Protein AF-A0A0G2FMQ7-F1 (afdb_monomer)

Foldseek 3Di:
DDDDDDPDDPPPDDPPPDDFFKFKWFFQDWAFADDPPPFGWIWTDTNVPFTAIGTDDPDDGGAIWIWGFAQKWAFVVLFVDDPVCQVQWDDDPNTTTHGQHFDQDRNDTHGTDIDHCVRPVVLVVQLVVLCVVVNPPVSSVVRRPDHCCVVSVIDGHDDPPPPPDD

Sequence (166 aa):
MASPQNNQSSLVVAPALERKLVTLRQITQIRRPCRLRFKRMVVVTVADRWDVVIKKREYKVGDHVLFFEVDSFIPATAVKLGRDMRGLLDELDGERGYRVRSRLVCKNESQGYVMAIEDFPYVRHIVDIMKEEYGPEEGLRVASMMAFEGVIGVKKWEAPNGSNTA

pLDDT: mean 84.69, std 17.12, range [36.44, 98.31]

Nearest PDB structures (foldseek):
  6vt8-assembly1_A  TM=7.811E-01  e=1.139E-09  Naegleria gruberi
  6vt6-assembly1_A  TM=7.834E-01  e=2.114E-09  Naegleria gruberi
  6vte-assembly1_A  TM=7.626E-01  e=1.348E-09  Naegleria gruberi
  6vt1-assembly4_D  TM=7.904E-01  e=2.961E-09  Naegleria gruberi
  8s4s-assembly1_A  TM=3.353E-01  e=1.098E+00  Enterococcus faecalis

Solvent-accessible surface area (backbone atoms only — not comparable to full-atom values): 9789 Å² total; per-residue (Å²): 142,79,84,83,82,82,79,78,77,78,75,79,74,71,78,71,80,73,82,69,44,22,30,48,38,36,27,67,38,75,47,82,46,54,73,59,89,90,44,60,33,27,30,36,26,38,68,84,73,34,40,27,68,38,71,67,66,92,79,54,68,70,40,67,26,38,36,32,35,59,37,25,26,40,40,54,85,65,45,93,72,55,78,84,51,68,83,59,50,45,76,58,96,92,39,56,18,41,64,31,50,73,43,77,58,79,91,35,68,20,50,26,46,78,43,61,44,83,82,35,66,69,60,41,50,52,41,51,51,33,22,69,76,60,34,70,68,54,6,51,53,55,43,39,71,44,68,44,23,80,81,59,60,44,42,80,58,71,78,77,78,72,77,87,74,128

Organism: NCBI:txid1214573

Radius of gyration: 20.38 Å; Cα contacts (8 Å, |Δi|>4): 279; chains: 1; bounding box: 50×83×36 Å

Secondary structure (DSSP, 8-state):
--PPP--------PPP-PPPSEEEEEEEEEE---EETTEEEEEEEETTTEEEEEE--S--TT-EEEEEPTTEEEETTTS---GGGGGG-EEETTEEEEEP--EEETTEEE-SEEEEGGG-HHHHHHHHHHHHHH-HHHHHHHHHTS--HHHHT-EE----------

Structure (mmCIF, N/CA/C/O backbone):
data_AF-A0A0G2FMQ7-F1
#
_entry.id   AF-A0A0G2FMQ7-F1
#
loop_
_atom_site.group_PDB
_atom_site.id
_atom_site.type_symbol
_atom_site.label_atom_id
_atom_site.label_alt_id
_atom_site.label_comp_id
_atom_site.label_asym_id
_atom_site.label_entity_id
_atom_site.label_seq_id
_atom_site.pdbx_PDB_ins_code
_atom_site.Cartn_x
_atom_site.Cartn_y
_atom_site.Cartn_z
_atom_site.occupancy
_atom_site.B_iso_or_equiv
_atom_site.auth_seq_id
_atom_site.auth_comp_id
_atom_site.auth_asym_id
_atom_site.auth_atom_id
_atom_site.pdbx_PDB_model_num
ATOM 1 N N . MET A 1 1 ? 18.425 -63.963 8.169 1.00 44.31 1 MET A N 1
ATOM 2 C CA . MET A 1 1 ? 18.901 -62.566 8.209 1.00 44.31 1 MET A CA 1
ATOM 3 C C . MET A 1 1 ? 18.270 -61.830 7.040 1.00 44.31 1 MET A C 1
ATOM 5 O O . MET A 1 1 ? 18.671 -62.062 5.911 1.00 44.31 1 MET A O 1
ATOM 9 N N . ALA A 1 2 ? 17.240 -61.031 7.299 1.00 45.62 2 ALA A N 1
ATOM 10 C CA . ALA A 1 2 ? 16.650 -60.119 6.325 1.00 45.62 2 ALA A CA 1
ATOM 11 C C . ALA A 1 2 ? 16.354 -58.819 7.076 1.00 45.62 2 ALA A C 1
ATOM 13 O O . ALA A 1 2 ? 15.626 -58.827 8.068 1.00 45.62 2 ALA A O 1
ATOM 14 N N . SER A 1 3 ? 17.031 -57.750 6.670 1.00 44.84 3 SER A N 1
ATOM 15 C CA . SER A 1 3 ? 16.948 -56.422 7.271 1.00 44.84 3 SER A CA 1
ATOM 16 C C . SER A 1 3 ? 15.559 -55.809 7.051 1.00 44.84 3 SER A C 1
ATOM 18 O O . SER A 1 3 ? 15.010 -55.959 5.958 1.00 44.84 3 SER A O 1
ATOM 20 N N . PRO A 1 4 ? 14.984 -55.094 8.032 1.00 48.81 4 PRO A N 1
ATOM 21 C CA . PRO A 1 4 ? 13.721 -54.398 7.835 1.00 48.81 4 PRO A CA 1
ATOM 22 C C . PRO A 1 4 ? 13.924 -53.173 6.933 1.00 48.81 4 PRO A C 1
ATOM 24 O O . PRO A 1 4 ? 14.806 -52.344 7.168 1.00 48.81 4 PRO A O 1
ATOM 27 N N . GLN A 1 5 ? 13.101 -53.068 5.888 1.00 43.03 5 GLN A N 1
ATOM 28 C CA . GLN A 1 5 ? 13.034 -51.893 5.027 1.00 43.03 5 GLN A CA 1
ATOM 29 C C . GLN A 1 5 ? 12.465 -50.711 5.818 1.00 43.03 5 GLN A C 1
ATOM 31 O O . GLN A 1 5 ? 11.347 -50.750 6.329 1.00 43.03 5 GLN A O 1
ATOM 36 N N . ASN A 1 6 ? 13.282 -49.668 5.922 1.00 45.09 6 ASN A N 1
ATOM 37 C CA . ASN A 1 6 ? 12.975 -48.400 6.560 1.00 45.09 6 ASN A CA 1
ATOM 38 C C . ASN A 1 6 ? 12.010 -47.612 5.656 1.00 45.09 6 ASN A C 1
ATOM 40 O O . ASN A 1 6 ? 12.420 -47.051 4.640 1.00 45.09 6 ASN A O 1
ATOM 44 N N . ASN A 1 7 ? 10.721 -47.627 5.998 1.00 42.56 7 ASN A N 1
ATOM 45 C CA . ASN A 1 7 ? 9.681 -46.857 5.325 1.00 42.56 7 ASN A CA 1
ATOM 46 C C . ASN A 1 7 ? 9.816 -45.391 5.764 1.00 42.56 7 ASN A C 1
ATOM 48 O O . ASN A 1 7 ? 9.384 -45.023 6.856 1.00 42.56 7 ASN A O 1
ATOM 52 N N . GLN A 1 8 ? 10.496 -44.574 4.957 1.00 45.28 8 GLN A N 1
ATOM 53 C CA . GLN A 1 8 ? 10.667 -43.152 5.240 1.00 45.28 8 GLN A CA 1
ATOM 54 C C . GLN A 1 8 ? 9.323 -42.435 5.115 1.00 45.28 8 GLN A C 1
ATOM 56 O O . GLN A 1 8 ? 8.809 -42.198 4.025 1.00 45.28 8 GLN A O 1
ATOM 61 N N . SER A 1 9 ? 8.785 -42.080 6.276 1.00 45.97 9 SER A N 1
ATOM 62 C CA . SER A 1 9 ? 7.693 -41.143 6.474 1.00 45.97 9 SER A CA 1
ATOM 63 C C . SER A 1 9 ? 7.954 -39.848 5.701 1.00 45.97 9 SER A C 1
ATOM 65 O O . SER A 1 9 ? 8.807 -39.046 6.082 1.00 45.97 9 SER A O 1
ATOM 67 N N . SER A 1 10 ? 7.203 -39.622 4.625 1.00 44.69 10 SER A N 1
ATOM 68 C CA . SER A 1 10 ? 7.109 -38.317 3.980 1.00 44.69 10 SER A CA 1
ATOM 69 C C . SER A 1 10 ? 6.433 -37.355 4.955 1.00 44.69 10 SER A C 1
ATOM 71 O O . SER A 1 10 ? 5.210 -37.360 5.110 1.00 44.69 10 SER A O 1
ATOM 73 N N . LEU A 1 11 ? 7.235 -36.562 5.662 1.00 45.03 11 LEU A N 1
ATOM 74 C CA . LEU A 1 11 ? 6.738 -35.450 6.458 1.00 45.03 11 LEU A CA 1
ATOM 75 C C . LEU A 1 11 ? 6.097 -34.448 5.498 1.00 45.03 11 LEU A C 1
ATOM 77 O O . LEU A 1 11 ? 6.781 -33.776 4.728 1.00 45.03 11 LEU A O 1
ATOM 81 N N . VAL A 1 12 ? 4.769 -34.380 5.534 1.00 46.12 12 VAL A N 1
ATOM 82 C CA . VAL A 1 12 ? 4.000 -33.301 4.923 1.00 46.12 12 VAL A CA 1
ATOM 83 C C . VAL A 1 12 ? 4.406 -32.033 5.666 1.00 46.12 12 VAL A C 1
ATOM 85 O O . VAL A 1 12 ? 3.993 -31.804 6.802 1.00 46.12 12 VAL A O 1
ATOM 88 N N . VAL A 1 13 ? 5.304 -31.254 5.066 1.00 50.09 13 VAL A N 1
ATOM 89 C CA . VAL A 1 13 ? 5.670 -29.930 5.565 1.00 50.09 13 VAL A CA 1
ATOM 90 C C . VAL A 1 13 ? 4.385 -29.111 5.534 1.00 50.09 13 VAL A C 1
ATOM 92 O O . VAL A 1 13 ? 3.842 -28.858 4.459 1.00 50.09 13 VAL A O 1
ATOM 95 N N . ALA A 1 14 ? 3.850 -28.764 6.708 1.00 46.19 14 ALA A N 1
ATOM 96 C CA . ALA A 1 14 ? 2.749 -27.814 6.816 1.00 46.19 14 ALA A CA 1
ATOM 97 C C . ALA A 1 14 ? 3.097 -26.588 5.956 1.00 46.19 14 ALA A C 1
ATOM 99 O O . ALA A 1 14 ? 4.253 -26.156 6.022 1.00 46.19 14 ALA A O 1
ATOM 100 N N . PRO A 1 15 ? 2.175 -26.051 5.134 1.00 50.03 15 PRO A N 1
ATOM 101 C CA . PRO A 1 15 ? 2.504 -24.924 4.276 1.00 50.03 15 PRO A CA 1
ATOM 102 C C . PRO A 1 15 ? 3.060 -23.820 5.170 1.00 50.03 15 PRO A C 1
ATOM 104 O O . PRO A 1 15 ? 2.387 -23.360 6.096 1.00 50.03 15 PRO A O 1
ATOM 107 N N . ALA A 1 16 ? 4.326 -23.464 4.944 1.00 53.09 16 ALA A N 1
ATOM 108 C CA . ALA A 1 16 ? 4.919 -22.294 5.560 1.00 53.09 16 ALA A CA 1
ATOM 109 C C . ALA A 1 16 ? 3.946 -21.150 5.291 1.00 53.09 16 ALA A C 1
ATOM 111 O O . ALA A 1 16 ? 3.594 -20.931 4.136 1.00 53.09 16 ALA A O 1
ATOM 112 N N . LEU A 1 17 ? 3.436 -20.520 6.350 1.00 65.00 17 LEU A N 1
ATOM 113 C CA . LEU A 1 17 ? 2.384 -19.515 6.264 1.00 65.00 17 LEU A CA 1
ATOM 114 C C . LEU A 1 17 ? 2.804 -18.474 5.218 1.00 65.00 17 LEU A C 1
ATOM 116 O O . LEU A 1 17 ? 3.733 -17.702 5.463 1.00 65.00 17 LEU A O 1
ATOM 120 N N . GLU A 1 18 ? 2.214 -18.545 4.020 1.00 79.38 18 GLU A N 1
ATOM 121 C CA . GLU A 1 18 ? 2.714 -17.789 2.875 1.00 79.38 18 GLU A CA 1
ATOM 122 C C . GLU A 1 18 ? 2.670 -16.295 3.203 1.00 79.38 18 GLU A C 1
ATOM 124 O 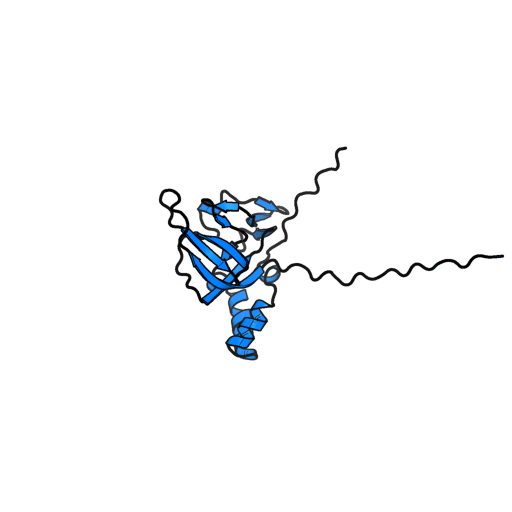O . GLU A 1 18 ? 1.722 -15.786 3.815 1.00 79.38 18 GLU A O 1
ATOM 129 N N . ARG A 1 19 ? 3.748 -15.587 2.855 1.00 89.88 19 ARG A N 1
ATOM 130 C CA . ARG A 1 19 ? 3.879 -14.160 3.149 1.00 89.88 19 ARG A CA 1
ATOM 131 C C . ARG A 1 19 ? 2.799 -13.385 2.397 1.00 89.88 19 ARG A C 1
ATOM 133 O O . ARG A 1 19 ? 2.767 -13.426 1.171 1.00 89.88 19 ARG A O 1
ATOM 140 N N . LYS A 1 20 ? 1.991 -12.622 3.136 1.00 95.31 20 LYS A N 1
ATOM 141 C CA . LYS A 1 20 ? 0.932 -11.769 2.581 1.00 95.31 20 LYS A CA 1
ATOM 142 C C . LYS A 1 20 ? 1.538 -10.545 1.914 1.00 95.31 20 LYS A C 1
ATOM 144 O O . LYS A 1 20 ? 2.181 -9.739 2.584 1.00 95.31 20 LYS A O 1
ATOM 149 N N . LEU A 1 21 ? 1.334 -10.402 0.611 1.00 96.69 21 LEU A N 1
ATOM 150 C CA . LEU A 1 21 ? 1.929 -9.305 -0.157 1.00 96.69 21 LEU A CA 1
ATOM 151 C C . LEU A 1 21 ? 1.163 -7.997 0.009 1.00 96.69 21 LEU A C 1
ATOM 153 O O . LEU A 1 21 ? 1.781 -6.931 0.002 1.00 96.69 21 LEU A O 1
ATOM 157 N N . VAL A 1 22 ? -0.163 -8.064 0.159 1.00 97.50 22 VAL A N 1
ATOM 158 C CA . VAL A 1 22 ? -1.001 -6.873 0.299 1.00 97.50 22 VAL A CA 1
ATOM 159 C C . VAL A 1 22 ? -1.886 -6.986 1.524 1.00 97.50 22 VAL A C 1
ATOM 161 O O . VAL A 1 22 ? -2.742 -7.862 1.621 1.00 97.50 22 VAL A O 1
ATOM 164 N N . THR A 1 23 ? -1.704 -6.059 2.460 1.00 97.81 23 THR A N 1
ATOM 165 C CA . THR A 1 23 ? -2.447 -6.041 3.726 1.00 97.81 23 THR A CA 1
ATOM 166 C C . THR A 1 23 ? -2.967 -4.649 4.046 1.00 97.81 23 THR A C 1
ATOM 168 O O . THR A 1 23 ? -2.392 -3.639 3.634 1.00 97.81 23 THR A O 1
ATOM 171 N N . LEU A 1 24 ? -4.061 -4.593 4.804 1.00 97.94 24 LEU A N 1
ATOM 172 C CA . LEU A 1 24 ? -4.551 -3.354 5.393 1.00 97.94 24 LEU A CA 1
ATOM 173 C C . LEU A 1 24 ? -3.678 -3.003 6.604 1.00 97.94 24 LEU A C 1
ATOM 175 O O . LEU A 1 24 ? -3.473 -3.838 7.486 1.00 97.94 24 LEU A O 1
ATOM 179 N N . ARG A 1 25 ? -3.126 -1.787 6.638 1.00 97.88 25 ARG A N 1
ATOM 180 C CA . ARG A 1 25 ? -2.222 -1.334 7.705 1.00 97.88 25 ARG A CA 1
ATOM 181 C C . ARG A 1 25 ? -2.466 0.121 8.066 1.00 97.88 25 ARG A C 1
ATOM 183 O O . ARG A 1 25 ? -2.840 0.921 7.216 1.00 97.88 25 ARG A O 1
ATOM 190 N N . GLN A 1 26 ? -2.188 0.470 9.315 1.00 97.19 26 GLN A N 1
ATOM 191 C CA . GLN A 1 26 ? -2.312 1.837 9.804 1.00 97.19 26 GLN A CA 1
ATOM 192 C C . GLN A 1 26 ? -1.022 2.637 9.584 1.00 97.19 26 GLN A C 1
ATOM 194 O O . GLN A 1 26 ? 0.082 2.123 9.785 1.00 97.19 26 GLN A O 1
ATOM 199 N N . ILE A 1 27 ? -1.161 3.912 9.220 1.00 97.62 27 ILE A N 1
ATOM 200 C CA . ILE A 1 27 ? -0.073 4.890 9.283 1.00 97.62 27 ILE A CA 1
ATOM 201 C C . ILE A 1 27 ? 0.095 5.328 10.735 1.00 97.62 27 ILE A C 1
ATOM 203 O O . ILE A 1 27 ? -0.775 5.993 11.295 1.00 97.62 27 ILE A O 1
ATOM 207 N N . THR A 1 28 ? 1.233 5.002 11.334 1.00 97.94 28 THR A N 1
ATOM 208 C CA . THR A 1 28 ? 1.517 5.309 12.742 1.00 97.94 28 THR A CA 1
ATOM 209 C C . THR A 1 28 ? 2.329 6.588 12.902 1.00 97.94 28 THR A C 1
ATOM 211 O O . THR A 1 28 ? 2.220 7.285 13.908 1.00 97.94 28 THR A O 1
ATOM 214 N N . GLN A 1 29 ? 3.086 6.972 11.871 1.00 96.56 29 GLN A N 1
ATOM 215 C CA . GLN A 1 29 ? 3.832 8.223 11.874 1.00 96.56 29 GLN A CA 1
ATOM 216 C C . GLN A 1 29 ? 3.912 8.831 10.476 1.00 96.56 29 GLN A C 1
ATOM 218 O O . GLN A 1 29 ? 4.068 8.130 9.480 1.00 96.56 29 GLN A O 1
ATOM 223 N N . ILE A 1 30 ? 3.865 10.162 10.400 1.00 94.69 30 ILE A N 1
ATOM 224 C CA . ILE A 1 30 ? 4.201 10.905 9.183 1.00 94.69 30 ILE A CA 1
ATOM 225 C C . ILE A 1 30 ? 5.339 11.859 9.510 1.00 94.69 30 ILE A C 1
ATOM 227 O O . ILE A 1 30 ? 5.171 12.843 10.232 1.00 94.69 30 ILE A O 1
ATOM 231 N N . ARG A 1 31 ? 6.511 11.577 8.951 1.00 90.69 31 ARG A N 1
ATOM 232 C CA . ARG A 1 31 ? 7.677 12.454 9.020 1.00 90.69 31 ARG A CA 1
ATOM 233 C C . ARG A 1 31 ? 7.794 13.217 7.709 1.00 90.69 31 ARG A C 1
ATOM 235 O O . ARG A 1 31 ? 7.342 12.774 6.654 1.00 90.69 31 ARG A O 1
ATOM 242 N N . ARG A 1 32 ? 8.405 14.398 7.759 1.00 76.69 32 ARG A N 1
ATOM 243 C CA . ARG A 1 32 ? 8.800 15.137 6.553 1.00 76.69 32 ARG A CA 1
ATOM 244 C C . ARG A 1 32 ? 10.225 14.713 6.166 1.00 76.69 32 ARG A C 1
ATOM 246 O O . ARG A 1 32 ? 11.158 15.182 6.805 1.00 76.69 32 ARG A O 1
ATOM 253 N N . PRO A 1 33 ? 10.442 13.887 5.137 1.00 71.00 33 PRO A N 1
ATOM 254 C CA . PRO A 1 33 ? 11.708 13.699 4.491 1.00 71.00 33 PRO A CA 1
ATOM 255 C C . PRO A 1 33 ? 11.797 14.666 3.301 1.00 71.00 33 PRO A C 1
ATOM 257 O O . PRO A 1 33 ? 10.809 15.090 2.703 1.00 71.00 33 PRO A O 1
ATOM 260 N N . CYS A 1 34 ? 13.028 14.985 2.950 1.00 59.75 34 CYS A N 1
ATOM 261 C CA . CYS A 1 34 ? 13.480 15.364 1.622 1.00 59.75 34 CYS A CA 1
ATOM 262 C C . CYS A 1 34 ? 12.555 16.119 0.652 1.00 59.75 34 CYS A C 1
ATOM 264 O O . CYS A 1 34 ? 11.594 15.605 0.073 1.00 59.75 34 CYS A O 1
ATOM 266 N N . ARG A 1 35 ? 13.031 17.304 0.275 1.00 65.06 35 ARG A N 1
ATOM 267 C CA . ARG A 1 35 ? 12.682 17.929 -1.000 1.00 65.06 35 ARG A CA 1
ATOM 268 C C . ARG A 1 35 ? 13.564 17.333 -2.097 1.00 65.06 35 ARG A C 1
ATOM 270 O O . ARG A 1 35 ? 14.765 17.586 -2.111 1.00 65.06 35 ARG A O 1
ATOM 277 N N . LEU A 1 36 ? 12.978 16.576 -3.026 1.00 66.00 36 LEU A N 1
ATOM 278 C CA . LEU A 1 36 ? 13.672 16.182 -4.253 1.00 66.00 36 LEU A CA 1
ATOM 279 C C . LEU A 1 36 ? 13.304 17.185 -5.349 1.00 66.00 36 LEU A C 1
ATOM 281 O O . LEU A 1 36 ? 12.195 17.146 -5.889 1.00 66.00 36 LEU A O 1
ATOM 285 N N . ARG A 1 37 ? 14.224 18.105 -5.663 1.00 72.00 37 ARG A N 1
ATOM 286 C CA . ARG A 1 37 ? 13.981 19.237 -6.578 1.00 72.00 37 ARG A CA 1
ATOM 287 C C . ARG A 1 37 ? 1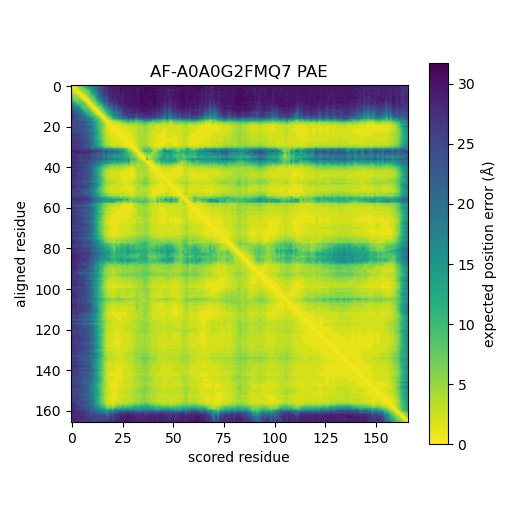2.705 20.013 -6.194 1.00 72.00 37 ARG A C 1
ATOM 289 O O . ARG A 1 37 ? 12.683 20.687 -5.170 1.00 72.00 37 ARG A O 1
ATOM 296 N N . PHE A 1 38 ? 11.641 19.869 -6.993 1.00 66.94 38 PHE A N 1
ATOM 297 C CA . PHE A 1 38 ? 10.337 20.530 -6.853 1.00 66.94 38 PHE A CA 1
ATOM 298 C C . PHE A 1 38 ? 9.239 19.618 -6.275 1.00 66.94 38 PHE A C 1
ATOM 300 O O . PHE A 1 38 ? 8.088 20.033 -6.154 1.00 66.94 38 PHE A O 1
ATOM 307 N N . LYS A 1 39 ? 9.556 18.363 -5.927 1.00 73.62 39 LYS A N 1
ATOM 308 C CA . LYS A 1 39 ? 8.584 17.405 -5.383 1.00 73.62 39 LYS A CA 1
ATOM 309 C C . LYS A 1 39 ? 8.619 17.438 -3.857 1.00 73.62 39 LYS A C 1
ATOM 311 O O . LYS A 1 39 ? 9.673 17.291 -3.238 1.00 73.62 39 LYS A O 1
ATOM 316 N N . ARG A 1 40 ? 7.446 17.621 -3.247 1.00 82.31 40 ARG A N 1
ATOM 317 C CA . ARG A 1 40 ? 7.251 17.504 -1.796 1.00 82.31 40 ARG A CA 1
ATOM 318 C C . ARG A 1 40 ? 6.939 16.047 -1.474 1.00 82.31 40 ARG A C 1
ATOM 320 O O . ARG A 1 40 ? 5.919 15.535 -1.936 1.00 82.31 40 ARG A O 1
ATOM 327 N N . MET A 1 41 ? 7.813 15.396 -0.718 1.00 88.38 41 MET A N 1
ATOM 328 C CA . MET A 1 41 ? 7.642 14.008 -0.290 1.00 88.38 41 MET A CA 1
ATOM 329 C C . MET A 1 41 ? 7.465 13.937 1.232 1.00 88.38 41 MET A C 1
ATOM 331 O O . MET A 1 41 ? 7.771 14.896 1.941 1.00 88.38 41 MET A O 1
ATOM 335 N N . VAL A 1 42 ? 6.878 12.838 1.702 1.00 91.69 42 VAL A N 1
ATOM 336 C CA . VAL A 1 42 ? 6.661 12.473 3.111 1.00 91.69 42 VAL A CA 1
ATOM 337 C C . VAL A 1 42 ? 7.118 11.025 3.333 1.00 91.69 42 VAL A C 1
ATOM 339 O O . VAL A 1 42 ? 7.048 10.225 2.404 1.00 91.69 42 VAL A O 1
ATOM 342 N N . VAL A 1 43 ? 7.640 10.707 4.518 1.00 93.38 43 VAL A N 1
ATOM 343 C CA . VAL A 1 43 ? 7.933 9.345 4.971 1.00 93.38 43 VAL A CA 1
ATOM 344 C C . VAL A 1 43 ? 6.726 9.026 5.821 1.00 93.38 43 VAL A C 1
ATOM 346 O O . VAL A 1 43 ? 6.444 9.746 6.783 1.00 93.38 43 VAL A O 1
ATOM 349 N N . VAL A 1 44 ? 6.007 7.985 5.443 1.00 95.19 44 VAL A N 1
ATOM 350 C CA . VAL A 1 44 ? 4.974 7.402 6.287 1.00 95.19 44 VAL A CA 1
ATOM 351 C C . VAL A 1 44 ? 5.541 6.132 6.898 1.00 95.19 44 VAL A C 1
ATOM 353 O O . VAL A 1 44 ? 6.122 5.319 6.183 1.00 95.19 44 VAL A O 1
ATOM 356 N N . THR A 1 45 ? 5.404 5.988 8.210 1.00 96.56 45 THR A N 1
ATOM 357 C CA . THR A 1 45 ? 5.675 4.728 8.899 1.00 96.56 45 THR A CA 1
ATOM 358 C C . THR A 1 45 ? 4.371 3.959 8.989 1.00 96.56 45 THR A C 1
ATOM 360 O O . THR A 1 45 ? 3.355 4.490 9.444 1.00 96.56 45 THR A O 1
ATOM 363 N N . VAL A 1 46 ? 4.406 2.723 8.510 1.00 96.88 46 VAL A N 1
ATOM 364 C CA . VAL A 1 46 ? 3.266 1.817 8.435 1.00 96.88 46 VAL A CA 1
ATOM 365 C C . VAL A 1 46 ? 3.448 0.717 9.473 1.00 96.88 46 VAL A C 1
ATOM 367 O O . VAL A 1 46 ? 4.476 0.034 9.483 1.00 96.88 46 VAL A O 1
ATOM 370 N N . ALA A 1 47 ? 2.440 0.551 10.334 1.00 94.12 47 ALA A N 1
ATOM 371 C CA . ALA A 1 47 ? 2.402 -0.440 11.411 1.00 94.12 47 ALA A CA 1
ATOM 372 C C . ALA A 1 47 ? 3.685 -0.479 12.270 1.00 94.12 47 ALA A C 1
ATOM 374 O O . ALA A 1 47 ? 4.144 -1.563 12.625 1.00 94.12 47 ALA A O 1
ATOM 375 N N . ASP A 1 48 ? 4.294 0.687 12.526 1.00 93.62 48 ASP A N 1
ATOM 376 C CA . ASP A 1 48 ? 5.550 0.855 13.284 1.00 93.62 48 ASP A CA 1
ATOM 377 C C . ASP A 1 48 ? 6.751 0.042 12.776 1.00 93.62 48 ASP A C 1
ATOM 379 O O . ASP A 1 48 ? 7.731 -0.152 13.493 1.00 93.62 48 ASP A O 1
ATOM 383 N N . ARG A 1 49 ? 6.690 -0.449 11.534 1.00 94.06 49 ARG A N 1
ATOM 384 C CA . ARG A 1 49 ? 7.692 -1.374 10.986 1.00 94.06 49 ARG A CA 1
ATOM 385 C C . ARG A 1 49 ? 8.323 -0.883 9.702 1.00 94.06 49 ARG A C 1
ATOM 387 O O . ARG A 1 49 ? 9.524 -1.042 9.524 1.00 94.06 49 ARG A O 1
ATOM 394 N N . TRP A 1 50 ? 7.522 -0.311 8.809 1.00 95.94 50 TRP A N 1
ATOM 395 C CA . TRP A 1 50 ? 7.958 -0.030 7.447 1.00 95.94 50 TRP A CA 1
ATOM 396 C C . TRP A 1 50 ? 7.909 1.458 7.156 1.00 95.94 50 TRP A C 1
ATOM 398 O O . TRP A 1 50 ? 6.846 2.074 7.231 1.00 95.94 50 TRP A O 1
ATOM 408 N N . ASP A 1 51 ? 9.048 2.022 6.771 1.00 95.31 51 ASP A N 1
ATOM 409 C CA . ASP A 1 51 ? 9.109 3.375 6.236 1.00 95.31 51 ASP A CA 1
ATOM 410 C C . ASP A 1 51 ? 8.862 3.356 4.728 1.00 95.31 51 ASP A C 1
ATOM 412 O O . ASP A 1 51 ? 9.510 2.626 3.977 1.00 95.31 51 ASP A O 1
ATOM 416 N N . VAL A 1 52 ? 7.930 4.191 4.271 1.00 94.38 52 VAL A N 1
ATOM 417 C CA . VAL A 1 52 ? 7.591 4.336 2.853 1.00 94.38 52 VAL A CA 1
ATOM 418 C C . VAL A 1 52 ? 7.651 5.805 2.467 1.00 94.38 52 VAL A C 1
ATOM 420 O O . VAL A 1 52 ? 6.963 6.654 3.039 1.00 94.38 52 VAL A O 1
ATOM 423 N N . VAL A 1 53 ? 8.465 6.125 1.461 1.00 92.00 53 VAL A N 1
ATOM 424 C CA . VAL A 1 53 ? 8.581 7.491 0.947 1.00 92.00 53 VAL A CA 1
ATOM 425 C C . VAL A 1 53 ? 7.558 7.706 -0.157 1.00 92.00 53 VAL A C 1
ATOM 427 O O . VAL A 1 53 ? 7.646 7.135 -1.244 1.00 92.00 53 VAL A O 1
ATOM 430 N N . ILE A 1 54 ? 6.602 8.593 0.094 1.00 88.56 54 ILE A N 1
ATOM 431 C CA . ILE A 1 54 ? 5.526 8.915 -0.841 1.00 88.56 54 ILE A CA 1
ATOM 432 C C . ILE A 1 54 ? 5.528 10.392 -1.208 1.00 88.56 54 ILE A C 1
ATOM 434 O O . ILE A 1 54 ? 6.050 11.250 -0.495 1.00 88.56 54 ILE A O 1
ATOM 438 N N . LYS A 1 55 ? 4.901 10.728 -2.337 1.00 86.06 55 LYS A N 1
ATOM 439 C CA . LYS A 1 55 ? 4.538 12.124 -2.606 1.00 86.06 55 LYS A CA 1
ATOM 440 C C . LYS A 1 55 ? 3.601 12.608 -1.507 1.00 86.06 55 LYS A C 1
ATOM 442 O O . LYS A 1 55 ? 2.743 11.846 -1.068 1.00 86.06 55 LYS A O 1
ATOM 447 N N . LYS A 1 56 ? 3.734 13.876 -1.109 1.00 79.19 56 LYS A N 1
ATOM 448 C CA . LYS A 1 56 ? 2.814 14.483 -0.149 1.00 79.19 56 LYS A CA 1
ATOM 449 C C . LYS A 1 56 ? 1.379 14.305 -0.663 1.00 79.19 56 LYS A C 1
ATOM 451 O O . LYS A 1 56 ? 1.034 14.825 -1.722 1.00 79.19 56 LYS A O 1
ATOM 456 N N . ARG A 1 57 ? 0.598 13.541 0.092 1.00 75.50 57 ARG A N 1
ATOM 457 C CA . ARG A 1 57 ? -0.836 13.291 -0.075 1.00 75.50 57 ARG A CA 1
ATOM 458 C C . ARG A 1 57 ? -1.563 13.777 1.181 1.00 75.50 57 ARG A C 1
ATOM 460 O O . ARG A 1 57 ? -0.920 14.268 2.108 1.00 75.50 57 ARG A O 1
ATOM 467 N N . GLU A 1 58 ? -2.881 13.644 1.194 1.00 79.69 58 GLU A N 1
ATOM 468 C CA . GLU A 1 58 ? -3.750 14.027 2.313 1.00 79.69 58 GLU A CA 1
ATOM 469 C C . GLU A 1 58 ? -3.866 12.944 3.401 1.00 79.69 58 GLU A C 1
ATOM 471 O O . GLU A 1 58 ? -4.818 12.960 4.171 1.00 79.69 58 GLU A O 1
ATOM 476 N N . TYR A 1 59 ? -2.897 12.025 3.495 1.00 91.38 59 TYR A N 1
ATOM 477 C CA . TYR A 1 59 ? -2.867 11.046 4.582 1.00 91.38 59 TYR A CA 1
ATOM 478 C C . TYR A 1 59 ? -2.577 11.706 5.932 1.00 91.38 59 TYR A C 1
ATOM 480 O O . TYR A 1 59 ? -1.806 12.672 6.025 1.00 91.38 59 TYR A O 1
ATOM 488 N N . LYS A 1 60 ? -3.143 11.122 6.982 1.00 94.25 60 LYS A N 1
ATOM 489 C CA . LYS A 1 60 ? -2.975 11.492 8.384 1.00 94.25 60 LYS A CA 1
ATOM 490 C C . LYS A 1 60 ? -2.499 10.283 9.189 1.00 94.25 60 LYS A C 1
ATOM 492 O O . LYS A 1 60 ? -2.655 9.133 8.787 1.00 94.25 60 LYS A O 1
ATOM 497 N N . VAL A 1 61 ? -1.883 10.559 10.336 1.00 96.12 61 VAL A N 1
ATOM 498 C CA . VAL A 1 61 ? -1.612 9.508 11.325 1.00 96.12 61 VAL A CA 1
ATOM 499 C C . VAL A 1 61 ? -2.952 8.934 11.778 1.00 96.12 61 VAL A C 1
ATOM 501 O O . VAL A 1 61 ? -3.874 9.693 12.066 1.00 96.12 61 VAL A O 1
ATOM 504 N N . GLY A 1 62 ? -3.046 7.610 11.819 1.00 96.06 62 GLY A N 1
ATOM 505 C CA . GLY A 1 62 ? -4.266 6.879 12.136 1.00 96.06 62 GLY A CA 1
ATOM 506 C C . GLY A 1 62 ? -5.009 6.332 10.915 1.00 96.06 62 GLY A C 1
ATOM 507 O O . GLY A 1 62 ? -5.791 5.391 11.072 1.00 96.06 62 GLY A O 1
ATOM 508 N N . ASP A 1 63 ? -4.736 6.852 9.713 1.00 95.94 63 ASP A N 1
ATOM 509 C CA . ASP A 1 63 ? -5.363 6.372 8.480 1.00 95.94 63 ASP A CA 1
ATOM 510 C C . ASP A 1 63 ? -4.966 4.920 8.196 1.00 95.94 63 ASP A C 1
ATOM 512 O O . ASP A 1 63 ? -3.805 4.531 8.359 1.00 95.94 63 ASP A O 1
ATOM 516 N N . HIS A 1 64 ? -5.929 4.129 7.724 1.00 96.50 64 HIS A N 1
ATOM 517 C CA . HIS A 1 64 ? -5.667 2.795 7.197 1.00 96.50 64 HIS A CA 1
ATOM 518 C C . HIS A 1 64 ? -5.409 2.880 5.692 1.00 96.50 64 HIS A C 1
ATOM 520 O O . HIS A 1 64 ? -6.118 3.563 4.956 1.00 96.50 64 HIS A O 1
ATOM 526 N N . VAL A 1 65 ? -4.382 2.175 5.234 1.00 96.62 65 VAL A N 1
ATOM 527 C CA . VAL A 1 65 ? -3.944 2.128 3.839 1.00 96.62 65 VAL A CA 1
ATOM 528 C C . VAL A 1 65 ? -3.705 0.689 3.418 1.00 96.62 65 VAL A C 1
ATOM 530 O O . VAL A 1 65 ? -3.431 -0.180 4.250 1.00 96.62 65 VAL A O 1
ATOM 533 N N . LEU A 1 66 ? -3.754 0.440 2.112 1.00 96.75 66 LEU A N 1
ATOM 534 C CA . LEU A 1 66 ? -3.223 -0.802 1.569 1.00 96.75 66 LEU A CA 1
ATOM 535 C C . LEU A 1 66 ? -1.710 -0.688 1.469 1.00 96.75 66 LEU A C 1
ATOM 537 O O . LEU A 1 66 ? -1.184 0.181 0.767 1.00 96.75 66 LEU A O 1
ATOM 541 N N . PHE A 1 67 ? -1.029 -1.569 2.190 1.00 97.62 67 PHE A N 1
ATOM 542 C CA . PHE A 1 67 ? 0.414 -1.709 2.176 1.00 97.62 67 PHE A CA 1
ATOM 543 C C . PHE A 1 67 ? 0.803 -2.899 1.307 1.00 97.62 67 PHE A C 1
ATOM 545 O O . PHE A 1 67 ? 0.363 -4.023 1.547 1.00 97.62 67 PHE A O 1
ATOM 552 N N . PHE A 1 68 ? 1.635 -2.624 0.309 1.00 97.06 68 PHE A N 1
ATOM 553 C CA . PHE A 1 68 ? 2.210 -3.601 -0.601 1.00 97.06 68 PHE A CA 1
ATOM 554 C C . PHE A 1 68 ? 3.649 -3.852 -0.162 1.00 97.06 68 PHE A C 1
ATOM 556 O O . PHE A 1 68 ? 4.475 -2.932 -0.185 1.00 97.06 68 PHE A O 1
ATOM 563 N N . GLU A 1 69 ? 3.952 -5.081 0.234 1.00 97.00 69 GLU A N 1
ATOM 564 C CA . GLU A 1 69 ? 5.294 -5.462 0.656 1.00 97.00 69 GLU A CA 1
ATOM 565 C C . GLU A 1 69 ? 6.283 -5.479 -0.517 1.00 97.00 69 GLU A C 1
ATOM 567 O O . GLU A 1 69 ? 5.914 -5.542 -1.695 1.00 97.00 69 GLU A O 1
ATOM 572 N N . VAL A 1 70 ? 7.577 -5.449 -0.191 1.00 95.88 70 VAL A N 1
ATOM 573 C CA . VAL A 1 70 ? 8.660 -5.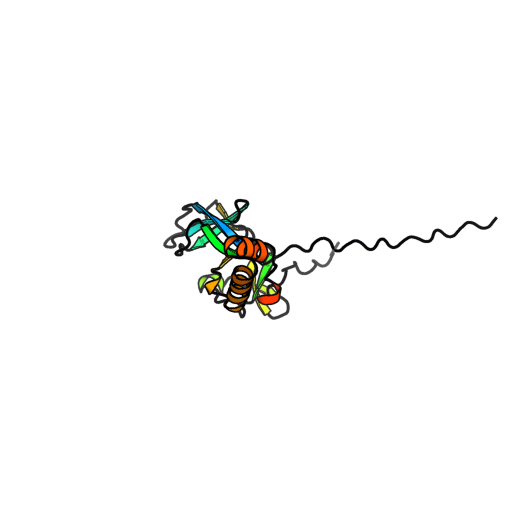672 -1.159 1.00 95.88 70 VAL A CA 1
ATOM 574 C C . VAL A 1 70 ? 8.448 -6.995 -1.897 1.00 95.88 70 VAL A C 1
ATOM 576 O O . VAL A 1 70 ? 7.956 -7.961 -1.316 1.00 95.88 70 VAL A O 1
ATOM 579 N N . ASP A 1 71 ? 8.807 -7.014 -3.180 1.00 95.19 71 ASP A N 1
ATOM 580 C CA . ASP A 1 71 ? 8.562 -8.097 -4.140 1.00 95.19 71 ASP A CA 1
ATOM 581 C C . ASP A 1 71 ? 7.094 -8.291 -4.538 1.00 95.19 71 ASP A C 1
ATOM 583 O O . ASP A 1 71 ? 6.770 -9.240 -5.244 1.00 95.19 71 ASP A O 1
ATOM 587 N N . SER A 1 72 ? 6.204 -7.359 -4.191 1.00 96.06 72 SER A N 1
ATOM 588 C CA . SER A 1 72 ? 4.900 -7.267 -4.854 1.00 96.06 72 SER A CA 1
ATOM 589 C C . SER A 1 72 ? 5.067 -6.777 -6.295 1.00 96.06 72 SER A C 1
ATOM 591 O O . SER A 1 72 ? 5.678 -5.732 -6.540 1.00 96.06 72 SER A O 1
ATOM 593 N N . PHE A 1 73 ? 4.483 -7.491 -7.250 1.00 95.56 73 PHE A N 1
ATOM 594 C CA . PHE A 1 73 ? 4.276 -7.040 -8.620 1.00 95.56 73 PHE A CA 1
ATOM 595 C C . PHE A 1 73 ? 2.836 -6.559 -8.774 1.00 95.56 73 PHE A C 1
ATOM 597 O O . PHE A 1 73 ? 1.898 -7.349 -8.688 1.00 95.56 73 PHE A O 1
ATOM 604 N N . ILE A 1 74 ? 2.665 -5.253 -8.977 1.00 94.50 74 ILE A N 1
ATOM 605 C CA . ILE A 1 74 ? 1.357 -4.611 -9.107 1.00 94.50 74 ILE A CA 1
ATOM 606 C C . ILE A 1 74 ? 1.075 -4.376 -10.594 1.00 94.50 74 ILE A C 1
ATOM 608 O O . ILE A 1 74 ? 1.731 -3.509 -11.187 1.00 94.50 74 ILE A O 1
ATOM 612 N N . PRO A 1 75 ? 0.118 -5.089 -11.212 1.00 92.81 75 PRO A N 1
ATOM 613 C CA . PRO A 1 75 ? -0.216 -4.875 -12.613 1.00 92.81 75 PRO A CA 1
ATOM 614 C C . PRO A 1 75 ? -0.607 -3.425 -12.901 1.00 92.81 75 PRO A C 1
ATOM 616 O O . PRO A 1 75 ? -1.343 -2.792 -12.141 1.00 92.81 75 PRO A O 1
ATOM 619 N N . ALA A 1 76 ? -0.149 -2.880 -14.029 1.00 90.31 76 ALA A N 1
ATOM 620 C CA . ALA A 1 76 ? -0.500 -1.517 -14.432 1.00 90.31 76 ALA A CA 1
ATOM 621 C C . ALA A 1 76 ? -1.993 -1.368 -14.791 1.00 90.31 76 ALA A C 1
ATOM 623 O O . ALA A 1 76 ? -2.504 -0.250 -14.852 1.00 90.31 76 ALA A O 1
ATOM 624 N N . THR A 1 77 ? -2.671 -2.489 -15.037 1.00 88.12 77 THR A N 1
ATOM 625 C CA . THR A 1 77 ? -4.116 -2.628 -15.259 1.00 88.12 77 THR A CA 1
ATOM 626 C C . THR A 1 77 ? -4.913 -2.573 -13.954 1.00 88.12 77 THR A C 1
ATOM 628 O O . THR A 1 77 ? -6.020 -2.041 -13.948 1.00 88.12 77 THR A O 1
ATOM 631 N N . ALA A 1 78 ? -4.343 -3.061 -12.847 1.00 84.38 78 ALA A N 1
ATOM 632 C CA . ALA A 1 78 ? -5.016 -3.146 -11.552 1.00 84.38 78 ALA A CA 1
ATOM 633 C C . ALA A 1 78 ? -5.137 -1.787 -10.848 1.00 84.38 78 ALA A C 1
ATOM 635 O O . ALA A 1 78 ? -6.043 -1.581 -10.044 1.00 84.38 78 ALA A O 1
ATOM 636 N N . VAL A 1 79 ? -4.222 -0.849 -11.123 1.00 81.62 79 VAL A N 1
ATOM 637 C CA . VAL A 1 79 ? -4.129 0.412 -10.375 1.00 81.62 79 VAL A CA 1
ATOM 638 C C . VAL A 1 79 ? -3.787 1.600 -11.267 1.00 81.62 79 VAL A C 1
ATOM 640 O O . VAL A 1 79 ? -3.014 1.512 -12.224 1.00 81.62 79 VAL A O 1
ATOM 643 N N . LYS A 1 80 ? -4.282 2.785 -10.898 1.00 77.19 80 LYS A N 1
ATOM 644 C CA . LYS A 1 80 ? -3.893 4.044 -11.549 1.00 77.19 80 LYS A CA 1
ATOM 645 C C . LYS A 1 80 ? -2.505 4.484 -11.080 1.00 77.19 80 LYS A C 1
ATOM 647 O O . LYS A 1 80 ? -2.361 5.377 -10.245 1.00 77.19 80 LYS A O 1
ATOM 652 N N . LEU A 1 81 ? -1.461 3.890 -11.656 1.00 71.44 81 LEU A N 1
ATOM 653 C CA . LEU A 1 81 ? -0.084 4.304 -11.389 1.00 71.44 81 LEU A CA 1
ATOM 654 C C . LEU A 1 81 ? 0.145 5.758 -11.828 1.00 71.44 81 LEU A C 1
ATOM 656 O O . LEU A 1 81 ? -0.172 6.166 -12.954 1.00 71.44 81 LEU A O 1
ATOM 660 N N . GLY A 1 82 ? 0.732 6.554 -10.930 1.00 68.56 82 GLY A N 1
ATOM 661 C CA . GLY A 1 82 ? 1.095 7.938 -11.219 1.00 68.56 82 GLY A CA 1
ATOM 662 C C . GLY A 1 82 ? 2.048 8.037 -12.415 1.00 68.56 82 GLY A C 1
ATOM 663 O O . GLY A 1 82 ? 2.858 7.146 -12.648 1.00 68.56 82 GLY A O 1
ATOM 664 N N . ARG A 1 83 ? 1.988 9.149 -13.161 1.00 68.44 83 ARG A N 1
ATOM 665 C CA . ARG A 1 83 ? 2.769 9.361 -14.399 1.00 68.44 83 ARG A CA 1
ATOM 666 C C . ARG A 1 83 ? 4.266 9.041 -14.253 1.00 68.44 83 ARG A C 1
ATOM 668 O O . ARG A 1 83 ? 4.829 8.382 -15.115 1.00 68.44 83 ARG A O 1
ATOM 675 N N . ASP A 1 84 ? 4.864 9.430 -13.126 1.00 66.44 84 ASP A N 1
ATOM 676 C CA . ASP A 1 84 ? 6.280 9.176 -12.811 1.00 66.44 84 ASP A CA 1
ATOM 677 C C . ASP A 1 84 ? 6.637 7.682 -12.691 1.00 66.44 84 ASP A C 1
ATOM 679 O O . ASP A 1 84 ? 7.793 7.314 -12.858 1.00 66.44 84 ASP A O 1
ATOM 683 N N . MET A 1 85 ? 5.660 6.825 -12.388 1.00 70.62 85 MET A N 1
ATOM 684 C CA . MET A 1 85 ? 5.858 5.386 -12.188 1.00 70.62 85 MET A CA 1
ATOM 685 C C . MET A 1 85 ? 5.787 4.608 -13.505 1.00 70.62 85 MET A C 1
ATOM 687 O O . MET A 1 85 ? 6.291 3.493 -13.577 1.00 70.62 85 MET A O 1
ATOM 691 N N . ARG A 1 86 ? 5.203 5.187 -14.567 1.00 69.50 86 ARG A N 1
ATOM 692 C CA . ARG A 1 86 ? 5.036 4.509 -15.868 1.00 69.50 86 ARG A CA 1
ATOM 693 C C . ARG A 1 86 ? 6.362 4.201 -16.567 1.00 69.50 86 ARG A C 1
ATOM 695 O O . ARG A 1 86 ? 6.421 3.264 -17.354 1.00 69.50 86 ARG A O 1
ATOM 702 N N . GLY A 1 87 ? 7.410 4.974 -16.277 1.00 71.25 87 GLY A N 1
ATOM 703 C CA . GLY A 1 87 ? 8.771 4.711 -16.757 1.00 71.25 87 GLY A CA 1
ATOM 704 C C . GLY A 1 87 ? 9.548 3.695 -15.912 1.00 71.25 87 GLY A C 1
ATOM 705 O O . GLY A 1 87 ? 10.683 3.387 -16.244 1.00 71.25 87 GLY A O 1
ATOM 706 N N . LEU A 1 88 ? 8.963 3.203 -14.816 1.00 82.25 88 LEU A N 1
ATOM 707 C CA . LEU A 1 88 ? 9.580 2.264 -13.872 1.00 82.25 88 LEU A CA 1
ATOM 708 C C . LEU A 1 88 ? 8.878 0.898 -13.879 1.00 82.25 88 LEU A C 1
ATOM 710 O O . LEU A 1 88 ? 8.978 0.164 -12.896 1.00 82.25 88 LEU A O 1
ATOM 714 N N . LEU A 1 89 ? 8.103 0.610 -14.928 1.00 89.19 89 LEU A N 1
ATOM 715 C CA . LEU A 1 89 ? 7.371 -0.646 -15.047 1.00 89.19 89 LEU A CA 1
ATOM 716 C C . LEU A 1 89 ? 8.311 -1.761 -15.495 1.00 89.19 89 LEU A C 1
ATOM 718 O O . LEU A 1 89 ? 9.091 -1.567 -16.426 1.00 89.19 89 LEU A O 1
ATOM 722 N N . ASP A 1 90 ? 8.174 -2.910 -14.853 1.00 91.06 90 ASP A N 1
ATOM 723 C CA . ASP A 1 90 ? 8.763 -4.177 -15.262 1.00 91.06 90 ASP A CA 1
ATOM 724 C C . ASP A 1 90 ? 7.724 -5.005 -16.032 1.00 91.06 90 ASP A C 1
ATOM 726 O O . ASP A 1 90 ? 6.536 -4.662 -16.085 1.00 91.06 90 ASP A O 1
ATOM 730 N N . GLU A 1 91 ? 8.183 -6.109 -16.611 1.00 91.69 91 GLU A N 1
ATOM 731 C CA . GLU A 1 91 ? 7.342 -7.131 -17.224 1.00 91.69 91 GLU A CA 1
ATOM 732 C C . GLU A 1 91 ? 7.441 -8.427 -16.414 1.00 91.69 91 GLU A C 1
ATOM 734 O O . GLU A 1 91 ? 8.531 -8.813 -15.983 1.00 91.69 91 GLU A O 1
ATOM 739 N N . LEU A 1 92 ? 6.299 -9.068 -16.174 1.00 91.19 92 LEU A N 1
ATOM 740 C CA . LEU A 1 92 ? 6.188 -10.377 -15.534 1.00 91.19 92 LEU A CA 1
ATOM 741 C C . LEU A 1 92 ? 5.061 -11.139 -16.233 1.00 91.19 92 LEU A C 1
ATOM 743 O O . LEU A 1 92 ? 3.947 -10.629 -16.324 1.00 91.19 92 LEU A O 1
ATOM 747 N N . ASP A 1 93 ? 5.355 -12.331 -16.749 1.00 89.25 93 ASP A N 1
ATOM 748 C CA . ASP A 1 93 ? 4.396 -13.188 -17.464 1.00 89.25 93 ASP A CA 1
ATOM 749 C C . ASP A 1 93 ? 3.655 -12.477 -18.617 1.00 89.25 93 ASP A C 1
ATOM 751 O O . ASP A 1 93 ? 2.452 -12.651 -18.808 1.00 89.25 93 ASP A O 1
ATOM 755 N N . GLY A 1 94 ? 4.360 -11.622 -19.370 1.00 90.12 94 GLY A N 1
ATOM 756 C CA . GLY A 1 94 ? 3.788 -10.834 -20.472 1.00 90.12 94 GLY A CA 1
ATOM 757 C C . GLY A 1 94 ? 2.905 -9.658 -20.032 1.00 90.12 94 GLY A C 1
ATOM 758 O O . GLY A 1 94 ? 2.327 -8.963 -20.868 1.00 90.12 94 GLY A O 1
ATOM 759 N N . GLU A 1 95 ? 2.797 -9.401 -18.727 1.00 91.06 95 GLU A N 1
ATOM 760 C CA . GLU A 1 95 ? 2.044 -8.288 -18.161 1.00 91.06 95 GLU A CA 1
ATOM 761 C C . GLU A 1 95 ? 2.988 -7.180 -17.682 1.00 91.06 95 GLU A C 1
ATOM 763 O O . GLU A 1 95 ? 4.006 -7.434 -17.039 1.00 91.06 95 GLU A O 1
ATOM 768 N N . ARG A 1 96 ? 2.645 -5.918 -17.966 1.00 92.94 96 ARG A N 1
ATOM 769 C CA . ARG A 1 96 ? 3.400 -4.756 -17.476 1.00 92.94 96 ARG A CA 1
ATOM 770 C C . ARG A 1 96 ? 2.890 -4.315 -16.111 1.00 92.94 96 ARG A C 1
ATOM 772 O O . ARG A 1 96 ? 1.691 -4.098 -15.928 1.00 92.94 96 ARG A O 1
ATOM 779 N N . GLY A 1 97 ? 3.801 -4.063 -15.181 1.00 93.31 97 GLY A N 1
ATOM 780 C CA . GLY A 1 97 ? 3.442 -3.693 -13.816 1.00 93.31 97 GLY A CA 1
ATOM 781 C C . GLY A 1 97 ? 4.573 -3.025 -13.057 1.00 93.31 97 GLY A C 1
ATOM 782 O O . GLY A 1 97 ? 5.695 -2.900 -13.535 1.00 93.31 97 GLY A O 1
ATOM 783 N N . TYR A 1 98 ? 4.262 -2.528 -11.868 1.00 93.12 98 TYR A N 1
ATOM 784 C CA . TYR A 1 98 ? 5.252 -1.955 -10.974 1.00 93.12 98 TYR A CA 1
ATOM 785 C C . TYR A 1 98 ? 5.729 -3.006 -9.978 1.00 93.12 98 TYR A C 1
ATOM 787 O O . TYR A 1 98 ? 4.940 -3.506 -9.176 1.00 93.12 98 TYR A O 1
ATOM 795 N N . ARG A 1 99 ? 7.035 -3.286 -9.976 1.00 94.00 99 ARG A N 1
ATOM 796 C CA . ARG A 1 99 ? 7.664 -4.066 -8.913 1.00 94.00 99 ARG A CA 1
ATOM 797 C C . ARG A 1 99 ? 8.005 -3.174 -7.723 1.00 94.00 99 ARG A C 1
ATOM 799 O O . ARG A 1 99 ? 8.837 -2.262 -7.822 1.00 94.00 99 ARG A O 1
ATOM 806 N N . VAL A 1 100 ? 7.435 -3.506 -6.572 1.00 94.38 100 VAL A N 1
ATOM 807 C CA . VAL A 1 100 ? 7.784 -2.911 -5.283 1.00 94.38 100 VAL A CA 1
ATOM 808 C C . VAL A 1 100 ? 9.163 -3.415 -4.856 1.00 94.38 100 VAL A C 1
ATOM 810 O O . VAL A 1 100 ? 9.413 -4.616 -4.792 1.00 94.38 100 VAL A O 1
ATOM 813 N N . ARG A 1 101 ? 10.084 -2.488 -4.581 1.00 93.25 101 ARG A N 1
ATOM 814 C CA . ARG A 1 101 ? 11.471 -2.779 -4.184 1.00 93.25 101 ARG A CA 1
ATOM 815 C C . ARG A 1 101 ? 11.856 -1.888 -3.015 1.00 93.25 101 ARG A C 1
ATOM 817 O O . ARG A 1 101 ? 11.407 -0.741 -2.975 1.00 93.25 101 ARG A O 1
ATOM 824 N N . SER A 1 102 ? 12.751 -2.358 -2.154 1.00 94.38 102 SER A N 1
ATOM 825 C CA . SER A 1 102 ? 13.453 -1.475 -1.220 1.00 94.38 102 SER A CA 1
ATOM 826 C C . SER A 1 102 ? 14.313 -0.482 -1.998 1.00 94.38 102 SER A C 1
ATOM 828 O O . SER A 1 102 ? 15.027 -0.860 -2.931 1.00 94.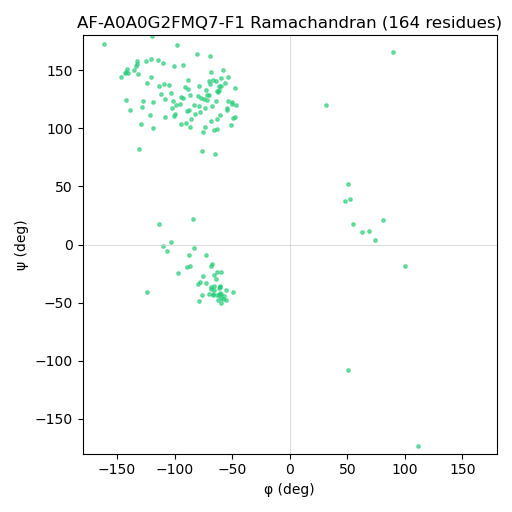38 102 SER A O 1
ATOM 830 N N . ARG A 1 103 ? 14.224 0.806 -1.659 1.00 91.56 103 ARG A N 1
ATOM 831 C CA . ARG A 1 103 ? 15.019 1.868 -2.293 1.00 91.56 103 ARG A CA 1
ATOM 832 C C . ARG A 1 103 ? 15.424 2.912 -1.265 1.00 91.56 103 ARG A C 1
ATOM 834 O O . ARG A 1 103 ? 14.649 3.234 -0.371 1.00 91.56 103 ARG A O 1
ATOM 841 N N . LEU A 1 104 ? 16.599 3.509 -1.450 1.00 90.69 104 LEU A N 1
ATOM 842 C CA . LEU A 1 104 ? 16.995 4.695 -0.699 1.00 90.69 104 LEU A CA 1
ATOM 843 C C . LEU A 1 104 ? 16.458 5.940 -1.414 1.00 90.69 104 LEU A C 1
ATOM 845 O O . LEU A 1 104 ? 16.956 6.327 -2.473 1.00 90.69 104 LEU A O 1
ATOM 849 N N . VAL A 1 105 ? 15.441 6.581 -0.844 1.00 87.69 105 VAL A N 1
ATOM 850 C CA . VAL A 1 105 ? 14.871 7.822 -1.376 1.00 87.69 105 VAL A CA 1
ATOM 851 C C . VAL A 1 105 ? 15.266 8.955 -0.450 1.00 87.69 105 VAL A C 1
ATOM 853 O O . VAL A 1 105 ? 14.822 9.059 0.690 1.00 87.69 105 VAL A O 1
ATOM 856 N N . CYS A 1 106 ? 16.149 9.816 -0.949 1.00 84.62 106 CYS A N 1
ATOM 857 C CA . CYS A 1 106 ? 16.674 10.948 -0.202 1.00 84.62 106 CYS A CA 1
ATOM 858 C C . CYS A 1 106 ? 17.229 10.609 1.188 1.00 84.62 106 CYS A C 1
ATOM 860 O O . CYS A 1 106 ? 16.846 11.226 2.186 1.00 84.62 106 CYS A O 1
ATOM 862 N N . LYS A 1 107 ? 18.124 9.621 1.247 1.00 87.75 107 LYS A N 1
ATOM 863 C CA . LYS A 1 107 ? 18.730 9.131 2.494 1.00 87.75 107 LYS A CA 1
ATOM 864 C C . LYS A 1 107 ? 17.735 8.510 3.489 1.00 87.75 107 LYS A C 1
ATOM 866 O O . LYS A 1 107 ? 18.118 8.263 4.621 1.00 87.75 107 LYS A O 1
ATOM 871 N N . ASN A 1 108 ? 16.488 8.266 3.084 1.00 89.19 108 ASN A N 1
ATOM 872 C CA . ASN A 1 108 ? 15.516 7.508 3.866 1.00 89.19 108 ASN A CA 1
ATOM 873 C C . ASN A 1 108 ? 15.286 6.171 3.175 1.00 89.19 108 ASN A C 1
ATOM 875 O O . ASN A 1 108 ? 15.193 6.113 1.943 1.00 89.19 108 ASN A O 1
ATOM 879 N N . GLU A 1 109 ? 15.207 5.108 3.960 1.00 92.38 109 GLU A N 1
ATOM 880 C CA . GLU A 1 109 ? 14.794 3.820 3.437 1.00 92.38 109 GLU A CA 1
ATOM 881 C C . GLU A 1 109 ? 13.307 3.871 3.064 1.00 92.38 109 GLU A C 1
ATOM 883 O O . GLU A 1 109 ? 12.498 4.501 3.743 1.00 92.38 109 GLU A O 1
ATOM 888 N N . SER A 1 110 ? 12.962 3.275 1.928 1.00 93.38 110 SER A N 1
ATOM 889 C CA . SER A 1 110 ? 11.590 3.149 1.456 1.00 93.38 110 SER A CA 1
ATOM 890 C C . SER A 1 110 ? 11.350 1.690 1.104 1.00 93.38 110 SER A C 1
ATOM 892 O O . SER A 1 110 ? 11.815 1.228 0.059 1.00 93.38 110 SER A O 1
ATOM 894 N N . GLN A 1 111 ? 10.643 0.977 1.973 1.00 94.88 111 GLN A N 1
ATOM 895 C CA . GLN A 1 111 ? 10.389 -0.456 1.873 1.00 94.88 111 GLN A CA 1
ATOM 896 C C . GLN A 1 111 ? 8.887 -0.705 1.771 1.00 94.88 111 GLN A C 1
ATOM 898 O O . GLN A 1 111 ? 8.157 -0.663 2.757 1.00 94.88 111 GLN A O 1
ATOM 903 N N . GLY A 1 112 ? 8.426 -0.947 0.549 1.00 95.06 112 GLY A N 1
ATOM 904 C CA . GLY A 1 112 ? 7.015 -1.159 0.260 1.00 95.06 112 GLY A CA 1
ATOM 905 C C . GLY A 1 112 ? 6.390 -0.022 -0.542 1.00 95.06 112 GLY A C 1
ATOM 906 O O . GLY A 1 112 ? 7.065 0.898 -1.018 1.00 95.06 112 GLY A O 1
ATOM 907 N N . TYR A 1 113 ? 5.078 -0.106 -0.715 1.00 94.12 113 TYR A N 1
ATOM 908 C CA . TYR A 1 113 ? 4.267 0.911 -1.371 1.00 94.12 113 TYR A CA 1
ATOM 909 C C . TYR A 1 113 ? 2.938 1.059 -0.633 1.00 94.12 113 TYR A C 1
ATOM 911 O O . TYR A 1 113 ? 2.428 0.084 -0.090 1.00 94.12 113 TYR A O 1
ATOM 919 N N . VAL A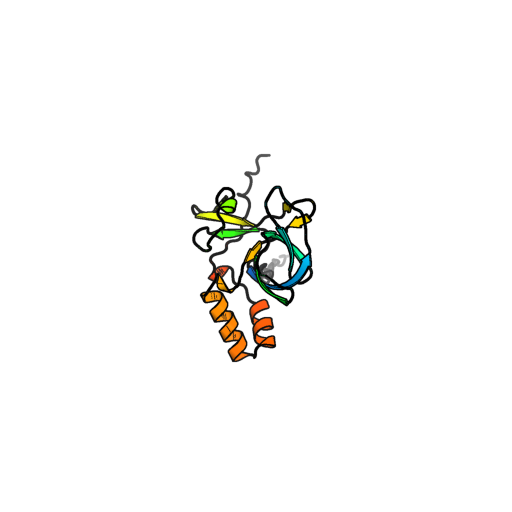 1 114 ? 2.369 2.266 -0.609 1.00 94.31 114 VAL A N 1
ATOM 920 C CA . VAL A 1 114 ? 1.064 2.514 0.024 1.00 94.31 114 VAL A CA 1
ATOM 921 C C . VAL A 1 114 ? 0.082 3.137 -0.953 1.00 94.31 114 VAL A C 1
ATOM 923 O O . VAL A 1 114 ? 0.430 4.049 -1.711 1.00 94.31 114 VAL A O 1
ATOM 926 N N . MET A 1 115 ? -1.163 2.675 -0.903 1.00 92.88 115 MET A N 1
ATOM 927 C CA . MET A 1 115 ? -2.280 3.258 -1.643 1.00 92.88 115 MET A CA 1
ATOM 928 C C . MET A 1 115 ? -3.492 3.452 -0.736 1.00 92.88 115 MET A C 1
ATOM 930 O O . MET A 1 115 ? -3.636 2.780 0.286 1.00 92.88 115 ME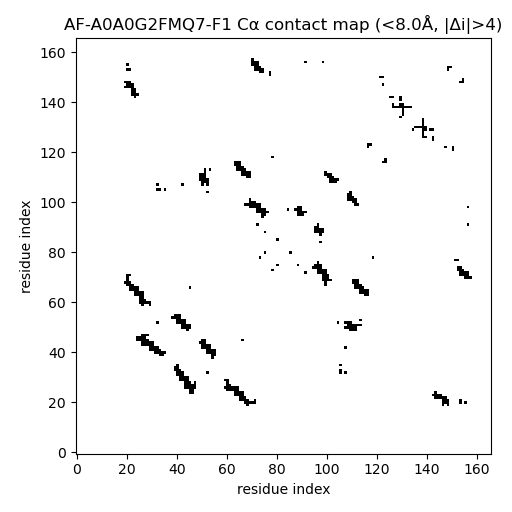T A O 1
ATOM 934 N N . ALA A 1 116 ? -4.342 4.398 -1.121 1.00 92.69 116 ALA A N 1
ATOM 935 C CA . ALA A 1 116 ? -5.586 4.668 -0.426 1.00 92.69 116 ALA A CA 1
ATOM 936 C C . ALA A 1 116 ? -6.545 3.495 -0.666 1.00 92.69 116 ALA A C 1
ATOM 938 O O . ALA A 1 116 ? -6.585 2.950 -1.770 1.00 92.69 116 ALA A O 1
ATOM 939 N N . ILE A 1 117 ? -7.309 3.094 0.348 1.00 93.50 117 ILE A N 1
ATOM 940 C CA . ILE A 1 117 ? -8.278 1.994 0.210 1.00 93.50 117 ILE A CA 1
ATOM 941 C C . ILE A 1 117 ? -9.372 2.390 -0.791 1.00 93.50 117 ILE A C 1
ATOM 943 O O . ILE A 1 117 ? -9.899 1.558 -1.521 1.00 93.50 117 ILE A O 1
ATOM 947 N N . GLU A 1 118 ? -9.661 3.687 -0.881 1.00 91.12 118 GLU A N 1
ATOM 948 C CA . GLU A 1 118 ? -10.614 4.304 -1.799 1.00 91.12 118 GLU A CA 1
ATOM 949 C C . GLU A 1 118 ? -10.266 4.066 -3.272 1.00 91.12 118 GLU A C 1
ATOM 951 O O . GLU A 1 118 ? -11.162 4.087 -4.116 1.00 91.12 118 GLU A O 1
ATOM 956 N N . ASP A 1 119 ? -8.994 3.795 -3.584 1.00 89.88 119 ASP A N 1
ATOM 957 C CA . ASP A 1 119 ?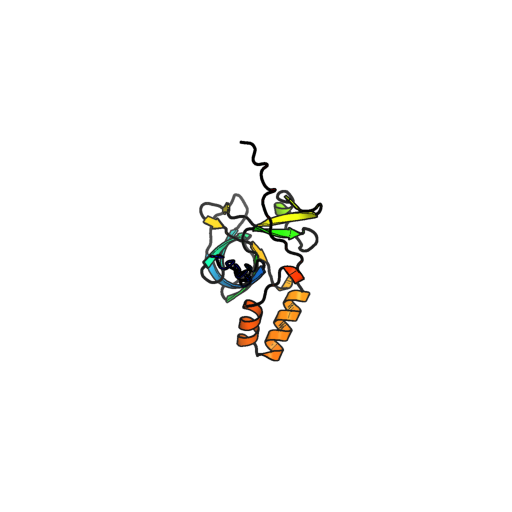 -8.558 3.438 -4.936 1.00 89.88 119 ASP A CA 1
ATOM 958 C C . ASP A 1 119 ? -8.999 2.001 -5.325 1.00 89.88 119 ASP A C 1
ATOM 960 O O . ASP A 1 119 ? -8.899 1.631 -6.496 1.00 89.88 119 ASP A O 1
ATOM 964 N N . PHE A 1 120 ? -9.525 1.203 -4.378 1.00 92.81 120 PHE A N 1
ATOM 965 C CA . PHE A 1 120 ? -9.882 -0.215 -4.538 1.00 92.81 120 PHE A CA 1
ATOM 966 C C . PHE A 1 120 ? -11.301 -0.524 -4.020 1.00 92.81 120 PHE A C 1
ATOM 968 O O . PHE A 1 120 ? -11.458 -1.046 -2.912 1.00 92.81 120 PHE A O 1
ATOM 975 N N . PRO A 1 121 ? -12.357 -0.276 -4.821 1.00 93.31 121 PRO A N 1
ATOM 976 C CA . PRO A 1 121 ? -13.747 -0.425 -4.381 1.00 93.31 121 PRO A CA 1
ATOM 977 C C . PRO A 1 121 ? -14.097 -1.814 -3.830 1.00 93.31 121 PRO A C 1
ATOM 979 O O . PRO A 1 121 ? -14.796 -1.910 -2.827 1.00 93.31 121 PRO A O 1
ATOM 982 N N . TYR A 1 122 ? -13.576 -2.886 -4.437 1.00 94.44 122 TYR A N 1
ATOM 983 C CA . TYR A 1 122 ? -13.810 -4.254 -3.960 1.00 94.44 122 TYR A CA 1
ATOM 984 C C . TYR A 1 122 ? -13.170 -4.517 -2.596 1.00 94.44 122 TYR A C 1
ATOM 986 O O . TYR A 1 122 ? -13.801 -5.099 -1.721 1.00 94.44 122 TYR A O 1
ATOM 994 N N . VAL A 1 123 ? -11.936 -4.051 -2.386 1.00 96.19 123 VAL A N 1
ATOM 995 C CA . VAL A 1 123 ? -11.253 -4.196 -1.094 1.00 96.19 123 VAL A CA 1
ATOM 996 C C . VAL A 1 123 ? -11.960 -3.369 -0.027 1.00 96.19 123 VAL A C 1
ATOM 998 O O . VAL A 1 123 ? -12.208 -3.870 1.065 1.00 96.19 123 VAL A O 1
ATOM 1001 N N . ARG A 1 124 ? -12.353 -2.135 -0.360 1.00 97.06 124 ARG A N 1
ATOM 1002 C CA . ARG A 1 124 ? -13.160 -1.288 0.520 1.00 97.06 124 ARG A CA 1
ATOM 1003 C C . ARG A 1 124 ? -14.451 -1.986 0.944 1.00 97.06 124 ARG A C 1
ATOM 1005 O O . ARG A 1 124 ? -14.741 -2.025 2.130 1.00 97.06 124 ARG A O 1
ATOM 1012 N N . HIS A 1 125 ? -15.176 -2.574 -0.006 1.00 97.75 125 HIS A N 1
ATOM 1013 C CA . HIS A 1 125 ? -16.413 -3.291 0.284 1.00 97.75 125 HIS A CA 1
ATOM 1014 C C . HIS A 1 125 ? -16.191 -4.469 1.244 1.00 97.75 125 HIS A C 1
ATOM 1016 O O . HIS A 1 125 ? -16.951 -4.623 2.191 1.00 97.75 125 HIS A O 1
ATOM 1022 N N . ILE A 1 126 ? -15.116 -5.246 1.062 1.00 97.94 126 ILE A N 1
ATOM 1023 C CA . ILE A 1 126 ? -14.750 -6.321 1.999 1.00 97.94 126 ILE A CA 1
ATOM 1024 C C . ILE A 1 126 ? -14.498 -5.756 3.404 1.00 97.94 126 ILE A C 1
ATOM 1026 O O . ILE A 1 126 ? -15.007 -6.299 4.378 1.00 97.94 126 ILE A O 1
ATOM 1030 N N . VAL A 1 127 ? -13.743 -4.658 3.521 1.00 97.75 127 VAL A N 1
ATOM 1031 C CA . VAL A 1 127 ? -13.484 -4.003 4.816 1.00 97.75 127 VAL A CA 1
ATOM 1032 C C . VAL A 1 127 ? -14.783 -3.521 5.465 1.00 97.75 127 VAL A C 1
ATOM 1034 O O . VAL A 1 127 ? -14.955 -3.696 6.669 1.00 97.75 127 VAL A O 1
ATOM 1037 N N . ASP A 1 128 ? -15.695 -2.938 4.687 1.00 98.06 128 ASP A N 1
ATOM 1038 C CA . ASP A 1 128 ? -16.987 -2.464 5.184 1.00 98.06 128 ASP A CA 1
ATOM 1039 C C . ASP A 1 128 ? -17.839 -3.633 5.713 1.00 98.06 128 ASP A C 1
ATOM 1041 O O . ASP A 1 128 ? -18.330 -3.544 6.836 1.00 98.06 128 ASP A O 1
ATOM 1045 N N . ILE A 1 129 ? -17.890 -4.771 5.004 1.00 98.31 129 ILE A N 1
ATOM 1046 C CA . ILE A 1 1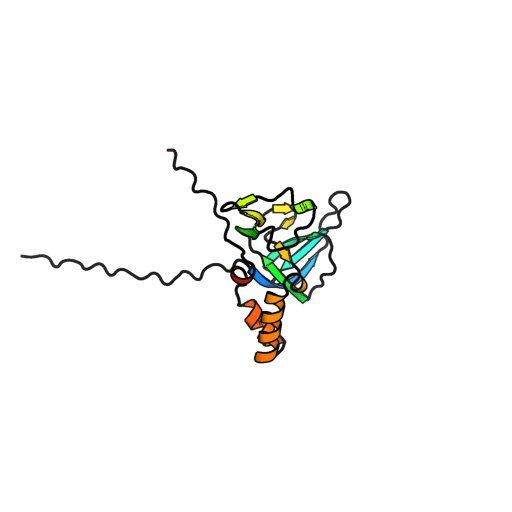29 ? -18.560 -5.996 5.487 1.00 98.31 129 ILE A CA 1
ATOM 1047 C C . ILE A 1 129 ? -17.959 -6.459 6.819 1.00 98.31 129 ILE A C 1
ATOM 1049 O O . ILE A 1 129 ? -18.694 -6.728 7.765 1.00 98.31 129 ILE A O 1
ATOM 1053 N N . MET A 1 130 ? -16.626 -6.510 6.937 1.00 98.25 130 MET A N 1
ATOM 1054 C CA . MET A 1 130 ? -15.984 -6.917 8.196 1.00 98.25 130 MET A CA 1
ATOM 1055 C C . MET A 1 130 ? -16.350 -5.972 9.349 1.00 98.25 130 MET A C 1
ATOM 1057 O O . MET A 1 130 ? -16.525 -6.412 10.483 1.00 98.25 130 MET A O 1
ATOM 1061 N N . LYS A 1 131 ? -16.486 -4.669 9.083 1.00 98.06 131 LYS A N 1
ATOM 1062 C CA . LYS A 1 131 ? -16.889 -3.679 10.094 1.00 98.06 131 LYS A CA 1
ATOM 1063 C C . LYS A 1 131 ? -18.365 -3.779 10.468 1.00 98.06 131 LYS A C 1
ATOM 1065 O O . LYS A 1 131 ? -18.700 -3.498 11.614 1.00 98.06 131 LYS A O 1
ATOM 1070 N N . GLU A 1 132 ? -19.230 -4.155 9.534 1.00 98.12 132 GLU A N 1
ATOM 1071 C CA . GLU A 1 132 ? -20.647 -4.415 9.801 1.00 98.12 132 GLU A CA 1
ATOM 1072 C C . GLU A 1 132 ? -20.836 -5.690 10.632 1.00 98.12 132 GLU A C 1
ATOM 1074 O O . GLU A 1 132 ? -21.612 -5.687 11.585 1.00 98.12 132 GLU A O 1
ATOM 1079 N N . GLU A 1 133 ? -20.093 -6.752 10.318 1.00 98.19 133 GLU A N 1
ATOM 1080 C CA . GLU A 1 133 ? -20.223 -8.060 10.968 1.00 98.19 133 GLU A CA 1
ATOM 1081 C C . GLU A 1 133 ? -19.598 -8.093 12.372 1.00 98.19 133 GLU A C 1
ATOM 1083 O O . GLU A 1 133 ? -20.206 -8.607 13.311 1.00 98.19 133 GLU A O 1
ATOM 1088 N N . TYR A 1 134 ? -18.403 -7.517 12.538 1.00 97.75 134 TYR A N 1
ATOM 1089 C CA . TYR A 1 134 ? -17.632 -7.596 13.788 1.00 97.75 134 TYR A CA 1
ATOM 1090 C C . TYR A 1 134 ? -17.613 -6.283 14.586 1.00 97.75 134 TYR A C 1
ATOM 1092 O O . TYR A 1 134 ? -17.101 -6.234 15.703 1.00 97.75 134 TYR A O 1
ATOM 1100 N N . GLY A 1 135 ? -18.174 -5.206 14.037 1.00 98.19 135 GLY A N 1
ATOM 1101 C CA . GLY A 1 135 ? -18.085 -3.855 14.586 1.00 98.19 135 GLY A CA 1
ATOM 1102 C C . GLY A 1 135 ? -16.862 -3.074 14.073 1.00 98.19 135 GLY A C 1
ATOM 1103 O O . GLY A 1 135 ? -15.935 -3.653 13.505 1.00 98.19 135 GLY A O 1
ATOM 1104 N N . PRO A 1 136 ? -16.816 -1.737 14.256 1.00 96.12 136 PRO A N 1
ATOM 1105 C CA . PRO A 1 136 ? -15.854 -0.883 13.552 1.00 96.12 136 PRO A CA 1
ATOM 1106 C C . PRO A 1 136 ? -14.375 -1.175 13.835 1.00 96.12 136 PRO A C 1
ATOM 1108 O O . PRO A 1 136 ? -13.571 -1.163 12.904 1.00 96.12 136 PRO A O 1
ATOM 1111 N N . GLU A 1 137 ? -14.006 -1.400 15.098 1.00 95.94 137 GLU A N 1
ATOM 1112 C CA . GLU A 1 137 ? -12.611 -1.643 15.495 1.00 95.94 137 GLU A CA 1
ATOM 1113 C C . GLU A 1 137 ? -12.186 -3.083 15.204 1.00 95.94 137 GLU A C 1
ATOM 1115 O O . GLU A 1 137 ? -11.158 -3.321 14.568 1.00 95.94 137 GLU A O 1
ATOM 1120 N N . GLU A 1 138 ? -13.008 -4.049 15.613 1.00 97.62 138 GLU A N 1
ATOM 1121 C CA . GLU A 1 138 ? -12.709 -5.466 15.425 1.00 97.62 138 GLU A CA 1
ATOM 1122 C C . GLU A 1 138 ? -12.756 -5.862 13.947 1.00 97.62 138 GLU A C 1
ATOM 1124 O O . GLU A 1 138 ? -11.876 -6.575 13.473 1.00 97.62 138 GLU A O 1
ATOM 1129 N N . GLY A 1 139 ? -13.692 -5.315 13.171 1.00 97.81 139 GLY A N 1
ATOM 1130 C CA . GLY A 1 139 ? -13.740 -5.510 11.725 1.00 97.81 139 GLY A CA 1
ATOM 1131 C C . GLY A 1 139 ? -12.496 -4.989 11.006 1.00 97.81 139 GLY A C 1
ATOM 1132 O O . GLY A 1 139 ? -11.986 -5.647 10.100 1.00 97.81 139 GLY A O 1
ATOM 1133 N N . LEU A 1 140 ? -11.932 -3.854 11.443 1.00 96.81 140 LEU A N 1
ATOM 1134 C CA . LEU A 1 140 ? -10.638 -3.376 10.937 1.00 96.81 140 LEU A CA 1
ATOM 1135 C C . LEU A 1 140 ? -9.492 -4.317 11.321 1.00 96.81 140 LEU A C 1
ATOM 1137 O O . LEU A 1 140 ? -8.599 -4.560 10.502 1.00 96.81 140 LEU A O 1
ATOM 1141 N N . ARG A 1 141 ? -9.511 -4.871 12.539 1.00 96.50 141 ARG A N 1
ATOM 1142 C CA . ARG A 1 141 ? -8.523 -5.859 12.992 1.00 96.50 141 ARG A CA 1
ATOM 1143 C C . ARG A 1 141 ? -8.583 -7.129 12.142 1.00 96.50 141 ARG A C 1
ATOM 1145 O O . ARG A 1 141 ? -7.545 -7.568 11.647 1.00 96.50 141 ARG A O 1
ATOM 1152 N N . VAL A 1 142 ? -9.782 -7.664 11.917 1.00 97.62 142 VAL A N 1
ATOM 1153 C CA . VAL A 1 142 ? -10.031 -8.835 11.063 1.00 97.62 142 VAL A CA 1
ATOM 1154 C C . VAL A 1 142 ? -9.572 -8.556 9.632 1.00 97.62 142 VAL A C 1
ATOM 1156 O O . VAL A 1 142 ? -8.760 -9.310 9.095 1.00 97.62 142 VAL A O 1
ATOM 1159 N N . ALA A 1 143 ? -9.975 -7.429 9.043 1.00 97.50 143 ALA A N 1
ATOM 1160 C CA . ALA A 1 143 ? -9.550 -7.043 7.699 1.00 97.50 143 ALA A CA 1
ATOM 1161 C C . ALA A 1 143 ? -8.021 -6.876 7.577 1.00 97.50 143 ALA A C 1
ATOM 1163 O O . ALA A 1 143 ? -7.429 -7.246 6.565 1.00 97.50 143 ALA A O 1
ATOM 1164 N N . SER A 1 144 ? -7.350 -6.384 8.623 1.00 96.31 144 SER A N 1
ATOM 1165 C CA . SER A 1 144 ? -5.881 -6.268 8.676 1.00 96.31 144 SER A CA 1
ATOM 1166 C C . SER A 1 144 ? -5.159 -7.614 8.740 1.00 96.31 144 SER A C 1
ATOM 1168 O O . SER A 1 144 ? -3.969 -7.700 8.427 1.00 96.31 144 SER A O 1
ATOM 1170 N N . MET A 1 145 ? -5.867 -8.678 9.124 1.00 95.38 145 MET A N 1
ATOM 1171 C CA . MET A 1 145 ? -5.371 -10.049 9.066 1.00 95.38 145 MET A CA 1
ATOM 1172 C C . MET A 1 145 ? -5.631 -10.712 7.710 1.00 95.38 145 MET A C 1
ATOM 1174 O O . MET A 1 145 ? -5.099 -11.796 7.481 1.00 95.38 145 MET A O 1
ATOM 1178 N N . MET A 1 146 ? -6.396 -10.109 6.800 1.00 96.44 146 MET A N 1
ATOM 1179 C CA . MET A 1 146 ? -6.643 -10.661 5.464 1.00 96.44 146 MET A CA 1
ATOM 1180 C C . MET A 1 146 ? -5.481 -10.374 4.501 1.00 96.44 146 MET A C 1
ATOM 1182 O O . MET A 1 146 ? -4.613 -9.542 4.765 1.00 96.44 146 MET A O 1
ATOM 1186 N N . ALA A 1 147 ? -5.461 -11.106 3.391 1.00 96.56 147 ALA A N 1
ATOM 1187 C CA . ALA A 1 147 ? -4.549 -10.912 2.269 1.00 96.56 147 ALA A CA 1
ATOM 1188 C C . ALA A 1 147 ? -5.368 -10.429 1.064 1.00 96.56 147 ALA A C 1
ATOM 1190 O O . ALA A 1 147 ? -6.392 -11.034 0.743 1.00 96.56 147 ALA A O 1
ATOM 1191 N N . PHE A 1 148 ? -4.952 -9.340 0.419 1.00 96.94 148 PHE A N 1
ATOM 1192 C CA . PHE A 1 148 ? -5.709 -8.716 -0.677 1.00 96.94 148 PHE A CA 1
ATOM 1193 C C . PHE A 1 148 ? -5.049 -8.887 -2.048 1.00 96.94 148 PHE A C 1
ATOM 1195 O O . PHE A 1 148 ? -5.607 -8.452 -3.054 1.00 96.94 148 PHE A O 1
ATOM 1202 N N . GLU A 1 149 ? -3.890 -9.540 -2.127 1.00 96.12 149 GLU A N 1
ATOM 1203 C CA . GLU A 1 149 ? -3.161 -9.741 -3.380 1.00 96.12 149 GLU A CA 1
ATOM 1204 C C . GLU A 1 149 ? -3.989 -10.463 -4.444 1.00 96.12 149 GLU A C 1
ATOM 1206 O O . GLU A 1 149 ? -4.036 -9.995 -5.577 1.00 96.12 149 GLU A O 1
ATOM 1211 N N . GLY A 1 150 ? -4.711 -11.526 -4.079 1.00 94.56 150 GLY A N 1
ATOM 1212 C CA . GLY A 1 150 ? -5.571 -12.259 -5.012 1.00 94.56 150 GLY A CA 1
ATOM 1213 C C . GLY A 1 150 ? -6.745 -11.420 -5.522 1.00 94.56 150 GLY A C 1
ATOM 1214 O O . GLY A 1 150 ? -7.093 -11.500 -6.695 1.00 94.56 150 GLY A O 1
ATOM 1215 N N . VAL A 1 151 ? -7.306 -10.557 -4.667 1.00 94.25 151 VAL A N 1
ATOM 1216 C CA . VAL A 1 151 ? -8.406 -9.645 -5.032 1.00 94.25 151 VAL A CA 1
ATOM 1217 C C . VAL A 1 151 ? -7.927 -8.570 -6.010 1.00 94.25 151 VAL A C 1
ATOM 1219 O O . VAL A 1 151 ? -8.665 -8.170 -6.906 1.00 94.25 151 VAL A O 1
ATOM 1222 N N . ILE A 1 152 ? -6.691 -8.095 -5.843 1.00 94.38 152 ILE A N 1
ATOM 1223 C CA . ILE A 1 152 ? -6.114 -7.018 -6.659 1.00 94.38 152 ILE A CA 1
ATOM 1224 C C . ILE A 1 152 ? -5.404 -7.567 -7.913 1.00 94.38 152 ILE A C 1
ATOM 1226 O O . ILE A 1 152 ? -5.183 -6.827 -8.869 1.00 94.38 152 ILE A O 1
ATOM 1230 N N . GLY A 1 153 ? -5.044 -8.852 -7.930 1.00 94.56 153 GLY A N 1
ATOM 1231 C CA . GLY A 1 153 ? -4.214 -9.460 -8.975 1.00 94.56 153 GLY A CA 1
ATOM 1232 C C . GLY A 1 153 ? -2.713 -9.206 -8.787 1.00 94.56 153 GLY A C 1
ATOM 1233 O O . GLY A 1 153 ? -1.946 -9.270 -9.746 1.00 94.56 153 GLY A O 1
ATOM 1234 N N . VAL A 1 154 ? -2.279 -8.888 -7.565 1.00 95.06 154 VAL A N 1
ATOM 1235 C CA . VAL A 1 154 ? -0.857 -8.725 -7.239 1.00 95.06 154 VAL A CA 1
ATOM 1236 C C . VAL A 1 154 ? -0.185 -10.089 -7.203 1.00 95.06 154 VAL A C 1
ATOM 1238 O O . VAL A 1 154 ? -0.678 -11.025 -6.579 1.00 95.06 154 VAL A O 1
ATOM 1241 N N . LYS A 1 155 ? 0.971 -10.182 -7.856 1.00 94.81 155 LYS A N 1
ATOM 1242 C CA . LYS A 1 155 ? 1.790 -11.397 -7.915 1.00 94.81 155 LYS A CA 1
ATOM 1243 C C . LYS A 1 155 ? 3.062 -11.194 -7.105 1.00 94.81 155 LYS A C 1
ATOM 1245 O O . LYS A 1 155 ? 3.517 -10.062 -6.930 1.00 94.81 155 LYS A O 1
ATOM 1250 N N . LYS A 1 156 ? 3.676 -12.281 -6.644 1.00 94.69 156 LYS A N 1
ATOM 1251 C CA . LYS A 1 156 ? 5.046 -12.220 -6.136 1.00 94.69 156 LYS A CA 1
ATOM 1252 C C . LYS A 1 156 ? 5.989 -12.095 -7.328 1.00 94.69 156 LYS A C 1
ATOM 1254 O O . LYS A 1 156 ? 5.935 -12.910 -8.242 1.00 94.69 156 LYS A O 1
ATOM 1259 N N . TRP A 1 157 ? 6.839 -11.079 -7.329 1.00 93.56 157 TRP A N 1
ATOM 1260 C CA . TRP A 1 157 ? 7.944 -11.013 -8.270 1.00 93.56 157 TRP A CA 1
ATOM 1261 C C . TRP A 1 157 ? 9.072 -11.911 -7.776 1.00 93.56 157 TRP A C 1
ATOM 1263 O O . TRP A 1 157 ? 9.549 -11.753 -6.651 1.00 93.56 157 TRP A O 1
ATOM 1273 N N . GLU A 1 158 ? 9.539 -12.799 -8.640 1.00 89.12 158 GLU A N 1
ATOM 1274 C CA . GLU A 1 158 ? 10.748 -13.581 -8.420 1.00 89.12 158 GLU A CA 1
ATOM 1275 C C . GLU A 1 158 ? 11.728 -13.279 -9.549 1.00 89.12 158 GLU A C 1
ATOM 1277 O O . GLU A 1 158 ? 11.329 -13.010 -10.686 1.00 89.12 158 GLU A O 1
ATOM 1282 N N . ALA A 1 159 ? 13.022 -13.248 -9.226 1.00 80.56 159 ALA A N 1
ATOM 1283 C CA . ALA A 1 159 ? 14.019 -13.100 -10.271 1.00 80.56 159 ALA A CA 1
ATOM 1284 C C . ALA A 1 159 ? 13.898 -14.310 -11.201 1.00 80.56 159 ALA A C 1
ATOM 1286 O O . ALA A 1 159 ? 13.776 -15.423 -10.686 1.00 80.56 159 ALA A O 1
ATOM 1287 N N . PRO A 1 160 ? 13.950 -14.126 -12.534 1.00 76.56 160 PRO A N 1
ATOM 1288 C CA . PRO A 1 160 ? 14.110 -15.257 -13.432 1.00 76.56 160 PRO A CA 1
ATOM 1289 C C . PRO A 1 160 ? 15.292 -16.063 -12.909 1.00 76.56 160 PRO A C 1
ATOM 1291 O O . PRO A 1 160 ? 16.359 -15.475 -12.707 1.00 76.56 160 PRO A O 1
ATOM 1294 N N . ASN A 1 161 ? 15.074 -17.347 -12.603 1.00 68.00 161 ASN A N 1
ATOM 1295 C CA . ASN A 1 161 ? 16.116 -18.222 -12.079 1.00 68.00 161 ASN A CA 1
ATOM 1296 C C . ASN A 1 161 ? 17.343 -18.038 -12.964 1.00 68.00 161 ASN A C 1
ATOM 1298 O O . ASN A 1 161 ? 17.308 -18.392 -14.145 1.00 68.00 161 ASN A O 1
ATOM 1302 N N . GLY A 1 162 ? 18.383 -17.399 -12.421 1.00 55.50 162 GLY A N 1
ATOM 1303 C CA . GLY A 1 162 ? 19.630 -17.230 -13.142 1.00 55.50 162 GLY A CA 1
ATOM 1304 C C . GLY A 1 162 ? 20.048 -18.619 -13.581 1.00 55.50 162 GLY A C 1
ATOM 1305 O O . GLY A 1 162 ? 20.114 -19.526 -12.750 1.00 55.50 162 GLY A O 1
ATOM 1306 N N . SER A 1 163 ? 20.242 -18.815 -14.883 1.00 45.28 163 SER A N 1
ATOM 1307 C CA 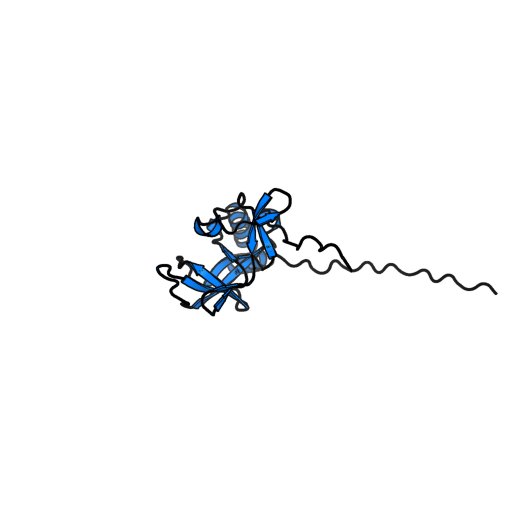. SER A 1 163 ? 20.892 -20.016 -15.379 1.00 45.28 163 SER A CA 1
ATOM 1308 C C . SER A 1 163 ? 22.128 -20.230 -14.519 1.00 45.28 163 SER A C 1
ATOM 1310 O O . SER A 1 163 ? 22.979 -19.344 -14.432 1.00 45.28 163 SER A O 1
ATOM 1312 N N . ASN A 1 164 ? 22.181 -21.371 -13.841 1.00 44.97 164 ASN A N 1
ATOM 1313 C CA . ASN A 1 164 ? 23.358 -21.832 -13.134 1.00 44.97 164 ASN A CA 1
ATOM 1314 C C . ASN A 1 164 ? 24.440 -22.106 -14.191 1.00 44.97 164 ASN A C 1
ATOM 1316 O O . ASN A 1 164 ? 24.613 -23.235 -14.637 1.00 44.97 164 ASN A O 1
ATOM 1320 N N . THR A 1 165 ? 25.087 -21.057 -14.690 1.00 43.06 165 THR A N 1
ATOM 1321 C CA . THR A 1 165 ? 26.339 -21.161 -15.430 1.00 43.06 165 THR A CA 1
ATOM 1322 C C . THR A 1 165 ? 27.441 -21.134 -14.392 1.00 43.06 165 THR A C 1
ATOM 1324 O O . THR A 1 165 ? 27.727 -20.086 -13.811 1.00 43.06 165 THR A O 1
ATOM 1327 N N . ALA A 1 166 ? 27.937 -22.342 -14.125 1.00 36.44 166 ALA A N 1
ATOM 1328 C CA . ALA A 1 166 ? 29.205 -22.622 -13.472 1.00 36.44 166 ALA A CA 1
ATOM 1329 C C . ALA A 1 166 ? 30.372 -21.873 -14.133 1.00 36.44 166 ALA A C 1
ATOM 1331 O O . ALA A 1 166 ? 30.270 -21.576 -15.349 1.00 36.44 166 ALA A O 1
#

Mean predicted aligned error: 8.78 Å